Protein AF-A0A0L6VK44-F1 (afdb_monomer_lite)

Radius of gyration: 15.49 Å; chains: 1; bounding box: 35×37×43 Å

Secondary structure (DSSP, 8-state):
-PPP-------TT---TT-PPP-EE-GGGGGGS-HHHHTTEEEEEE---STTHHHHHHHHHHHS-GGGHHHHHHHHHS---TTS------EEEE-SS--EEE--TT--SSSS--EEEEEEGGGTEEEEEEES-TTSS----EES-HHHHHHHTS--SS--------

Structure (mmCIF, N/CA/C/O backbone):
data_AF-A0A0L6VK44-F1
#
_entry.id   AF-A0A0L6VK44-F1
#
loop_
_atom_site.group_PDB
_atom_site.id
_atom_site.type_symbol
_atom_site.label_atom_id
_atom_site.label_alt_id
_atom_site.label_comp_id
_atom_site.label_asym_id
_atom_site.label_entity_id
_atom_site.label_seq_id
_atom_site.pdbx_PDB_ins_code
_atom_site.Cartn_x
_atom_site.Cartn_y
_atom_site.Cartn_z
_atom_site.occupancy
_atom_site.B_iso_or_equiv
_atom_site.auth_seq_id
_atom_site.auth_comp_id
_atom_site.auth_asym_id
_atom_site.auth_atom_id
_atom_site.pdbx_PDB_model_num
ATOM 1 N N . SER A 1 1 ? 16.239 -2.059 -27.170 1.00 39.72 1 SER A N 1
ATOM 2 C CA . SER A 1 1 ? 15.469 -0.833 -26.887 1.00 39.72 1 SER A CA 1
ATOM 3 C C . SER A 1 1 ? 15.400 -0.624 -25.385 1.00 39.72 1 SER A C 1
ATOM 5 O O . SER A 1 1 ? 14.968 -1.537 -24.691 1.00 39.72 1 SER A O 1
ATOM 7 N N . GLN A 1 2 ? 15.901 0.500 -24.864 1.00 25.56 2 GLN A N 1
ATOM 8 C CA . GLN A 1 2 ? 15.775 0.838 -23.439 1.00 25.56 2 GLN A CA 1
ATOM 9 C C . GLN A 1 2 ? 14.295 1.071 -23.082 1.00 25.56 2 GLN A C 1
ATOM 11 O O . GLN A 1 2 ? 13.575 1.644 -23.901 1.00 25.56 2 GLN A O 1
ATOM 16 N N . PRO A 1 3 ? 13.820 0.646 -21.896 1.00 31.39 3 PRO A N 1
ATOM 17 C CA . PRO A 1 3 ? 12.485 1.006 -21.440 1.00 31.39 3 PRO A CA 1
ATOM 18 C C . PRO A 1 3 ? 12.415 2.520 -21.176 1.00 31.39 3 PRO A C 1
ATOM 20 O O . PRO A 1 3 ? 13.413 3.102 -20.736 1.00 31.39 3 PRO A O 1
ATOM 23 N N . PRO A 1 4 ? 11.263 3.167 -21.425 1.00 32.97 4 PRO A N 1
ATOM 24 C CA . PRO A 1 4 ? 11.105 4.590 -21.166 1.00 32.97 4 PRO A CA 1
ATOM 25 C C . PRO A 1 4 ? 11.340 4.877 -19.679 1.00 32.97 4 PRO A C 1
ATOM 27 O O . PRO A 1 4 ? 10.667 4.339 -18.799 1.00 32.97 4 PRO A O 1
ATOM 30 N N . GLN A 1 5 ? 12.334 5.719 -19.408 1.00 29.97 5 GLN A N 1
ATOM 31 C CA . GLN A 1 5 ? 12.590 6.300 -18.095 1.00 29.97 5 GLN A CA 1
ATOM 32 C C . GLN A 1 5 ? 11.438 7.261 -17.780 1.00 29.97 5 GLN A C 1
ATOM 34 O O . GLN A 1 5 ? 11.410 8.387 -18.275 1.00 29.97 5 GLN A O 1
ATOM 39 N N . TYR A 1 6 ? 10.464 6.816 -16.985 1.00 39.38 6 TYR A N 1
ATOM 40 C CA . TYR A 1 6 ? 9.438 7.708 -16.449 1.00 39.38 6 TYR A CA 1
ATOM 41 C C . TYR A 1 6 ? 10.095 8.649 -15.432 1.00 39.38 6 TYR A C 1
ATOM 43 O O . TYR A 1 6 ? 10.390 8.259 -14.302 1.00 39.38 6 TYR A O 1
ATOM 51 N N . LYS A 1 7 ? 10.362 9.890 -15.855 1.00 34.12 7 LYS A N 1
ATOM 52 C CA . LYS A 1 7 ? 10.725 10.982 -14.948 1.00 34.12 7 LYS A CA 1
ATOM 53 C C . LYS A 1 7 ? 9.545 11.220 -14.004 1.00 34.12 7 LYS A C 1
ATOM 55 O O . LYS A 1 7 ? 8.441 11.511 -14.455 1.00 34.12 7 LYS A O 1
ATOM 60 N N . MET A 1 8 ? 9.775 11.053 -12.703 1.00 33.66 8 MET A N 1
ATOM 61 C CA . MET A 1 8 ? 8.780 11.350 -11.674 1.00 33.66 8 MET A CA 1
ATOM 62 C C . MET A 1 8 ? 8.710 12.865 -11.471 1.00 33.66 8 MET A C 1
ATOM 64 O O . MET A 1 8 ? 9.440 13.407 -10.648 1.00 33.66 8 MET A O 1
ATOM 68 N N . ASN A 1 9 ? 7.827 13.534 -12.209 1.00 34.44 9 ASN A N 1
ATOM 69 C CA . ASN A 1 9 ? 7.357 14.863 -11.834 1.00 34.44 9 ASN A CA 1
ATOM 70 C C . ASN A 1 9 ? 6.089 14.671 -11.003 1.00 34.44 9 ASN A C 1
ATOM 72 O O . ASN A 1 9 ? 5.039 14.294 -11.524 1.00 34.44 9 ASN A O 1
ATOM 76 N N . ILE A 1 10 ? 6.205 14.871 -9.691 1.00 43.88 10 ILE A N 1
ATOM 77 C CA . ILE A 1 10 ? 5.055 14.976 -8.791 1.00 43.88 10 ILE A CA 1
ATOM 78 C C . ILE A 1 10 ? 4.572 16.427 -8.891 1.00 43.88 10 ILE A C 1
ATOM 80 O O . ILE A 1 10 ? 4.713 17.200 -7.952 1.00 43.88 10 ILE A O 1
ATOM 84 N N . ASP A 1 11 ? 4.056 16.800 -10.061 1.00 37.16 11 ASP A N 1
ATOM 85 C CA . ASP A 1 11 ? 3.322 18.048 -10.237 1.00 37.16 11 ASP A CA 1
ATOM 86 C C . ASP A 1 11 ? 1.830 17.715 -10.136 1.00 37.16 11 ASP A C 1
ATOM 88 O O . ASP A 1 11 ? 1.299 16.871 -10.868 1.00 37.16 11 ASP A O 1
ATOM 92 N N . ASP A 1 12 ? 1.169 18.352 -9.170 1.00 47.22 12 ASP A N 1
ATOM 93 C CA . ASP A 1 12 ? -0.132 17.974 -8.597 1.00 47.22 12 ASP A CA 1
ATOM 94 C C . ASP A 1 12 ? -1.342 18.118 -9.548 1.00 47.22 12 ASP A C 1
ATOM 96 O O . ASP A 1 12 ? -2.478 17.962 -9.117 1.00 47.22 12 ASP A O 1
ATOM 100 N N . ASN A 1 13 ? -1.130 18.366 -10.846 1.00 44.38 13 ASN A N 1
ATOM 101 C CA . ASN A 1 13 ? -2.198 18.630 -11.820 1.00 44.38 13 ASN A CA 1
ATOM 102 C C . ASN A 1 13 ? -2.051 17.898 -13.163 1.00 44.38 13 ASN A C 1
ATOM 104 O O . ASN A 1 13 ? -2.573 18.350 -14.183 1.00 44.38 13 ASN A O 1
ATOM 108 N N . THR A 1 14 ? -1.383 16.745 -13.201 1.00 38.41 14 THR A N 1
ATOM 109 C CA . THR A 1 14 ? -1.267 15.990 -14.458 1.00 38.41 14 THR A CA 1
ATOM 110 C C . THR A 1 14 ? -2.397 14.967 -14.582 1.00 38.41 14 THR A C 1
ATOM 112 O O . THR A 1 14 ? -2.314 13.855 -14.058 1.00 38.41 14 THR A O 1
ATOM 115 N N . VAL A 1 15 ? -3.469 15.337 -15.290 1.00 37.00 15 VAL A N 1
ATOM 116 C CA . VAL A 1 15 ? -4.427 14.369 -15.848 1.00 37.00 15 VAL A CA 1
ATOM 117 C C . VAL A 1 15 ? -3.617 13.402 -16.710 1.00 37.00 15 VAL A C 1
ATOM 119 O O . VAL A 1 15 ? -2.992 13.809 -17.688 1.00 37.00 15 VAL A O 1
ATOM 122 N N . SER A 1 16 ? -3.571 12.123 -16.325 1.00 42.12 16 SER A N 1
ATOM 123 C CA . SER A 1 16 ? -2.935 11.102 -17.161 1.00 42.12 16 SER A CA 1
ATOM 124 C C . SER A 1 16 ? -3.610 11.086 -18.536 1.00 42.12 16 SER A C 1
ATOM 126 O O . SER A 1 16 ? -4.830 11.257 -18.589 1.00 42.12 16 SER A O 1
ATOM 128 N N . PRO A 1 17 ? -2.879 10.819 -19.635 1.00 40.16 17 PRO A N 1
ATOM 129 C CA . PRO A 1 17 ? -3.404 10.856 -21.010 1.00 40.16 17 PRO A CA 1
ATOM 130 C C . PRO A 1 17 ? -4.595 9.914 -21.294 1.00 40.16 17 PRO A C 1
ATOM 132 O O . PRO A 1 17 ? -5.092 9.863 -22.411 1.00 40.16 17 PRO A O 1
ATOM 135 N N . GLN A 1 18 ? -5.068 9.180 -20.286 1.00 48.44 18 GLN A N 1
ATOM 136 C CA . GLN A 1 18 ? -6.193 8.251 -20.317 1.00 48.44 18 GLN A CA 1
ATOM 137 C C . GLN A 1 18 ? -7.452 8.783 -19.589 1.00 48.44 18 GLN A C 1
ATOM 139 O O . GLN A 1 18 ? -8.417 8.045 -19.433 1.00 48.44 18 GLN A O 1
ATOM 144 N N . GLY A 1 19 ? -7.475 10.042 -19.123 1.00 44.91 19 GLY A N 1
ATOM 145 C CA . GLY A 1 19 ? -8.673 10.651 -18.512 1.00 44.91 19 GLY A CA 1
ATOM 146 C C . GLY A 1 19 ? -9.091 10.037 -17.168 1.00 44.91 19 GLY A C 1
ATOM 147 O O . GLY A 1 19 ? -10.225 10.201 -16.728 1.00 44.91 19 GLY A O 1
ATOM 148 N N . HIS A 1 20 ? -8.193 9.306 -16.509 1.00 59.66 20 HIS A N 1
ATOM 149 C CA . HIS A 1 20 ? -8.485 8.629 -15.251 1.00 59.66 20 HIS A CA 1
ATOM 150 C C . HIS A 1 20 ? -8.129 9.507 -14.049 1.00 59.66 20 HIS A C 1
ATOM 152 O O . HIS A 1 20 ? -7.024 10.045 -13.959 1.00 59.66 20 HIS A O 1
ATOM 158 N N . HIS A 1 21 ? -9.075 9.639 -13.117 1.00 68.31 21 HIS A N 1
ATOM 159 C CA . HIS A 1 21 ? -8.885 10.399 -11.887 1.00 68.31 21 HIS A CA 1
ATOM 160 C C . HIS A 1 21 ? -7.877 9.707 -10.960 1.00 68.31 21 HIS A C 1
ATOM 162 O O . HIS A 1 21 ? -7.908 8.489 -10.780 1.00 68.31 21 HIS A O 1
ATOM 168 N N . LYS A 1 22 ? -6.993 10.507 -10.356 1.00 83.69 22 LYS A N 1
ATOM 169 C CA . LYS A 1 22 ? -6.103 10.092 -9.266 1.00 83.69 22 LYS A CA 1
ATOM 170 C C . LYS A 1 22 ? -6.946 9.506 -8.112 1.00 83.69 22 LYS A C 1
ATOM 172 O O . LYS A 1 22 ? -8.007 10.068 -7.824 1.00 83.69 22 LYS A O 1
ATOM 177 N N . PRO A 1 23 ? -6.492 8.425 -7.448 1.00 91.81 23 PRO A N 1
ATOM 178 C CA . PRO A 1 23 ? -7.067 7.940 -6.194 1.00 91.81 23 PRO A CA 1
ATOM 179 C C . PRO A 1 23 ? -7.320 9.075 -5.200 1.00 91.81 23 PRO A C 1
ATOM 181 O O . PRO A 1 23 ? -6.511 10.003 -5.088 1.00 91.81 23 PRO A O 1
ATOM 184 N N . LYS A 1 24 ? -8.444 9.005 -4.484 1.00 94.06 24 LYS A N 1
ATOM 185 C CA . LYS A 1 24 ? -8.819 10.035 -3.509 1.00 94.06 24 LYS A CA 1
ATOM 186 C C . LYS A 1 24 ? -7.957 9.907 -2.259 1.00 94.06 24 LYS A C 1
ATOM 188 O O . LYS A 1 24 ? -7.584 8.806 -1.862 1.00 94.06 24 LYS A O 1
ATOM 193 N N . GLU A 1 25 ? -7.655 11.033 -1.623 1.00 96.06 25 GLU A N 1
ATOM 194 C CA . GLU A 1 25 ? -7.045 11.006 -0.296 1.00 96.06 25 GLU A CA 1
ATOM 195 C C . GLU A 1 25 ? -8.076 10.541 0.743 1.00 96.06 25 GLU A C 1
ATOM 197 O O . GLU A 1 25 ? -9.233 10.961 0.718 1.00 96.06 25 GLU A O 1
ATOM 202 N N . ALA A 1 26 ? -7.651 9.678 1.664 1.00 95.19 26 ALA A N 1
ATOM 203 C CA . ALA A 1 26 ? -8.501 9.073 2.684 1.00 95.19 26 ALA A CA 1
ATOM 204 C C . ALA A 1 26 ? -7.885 9.220 4.088 1.00 95.19 26 ALA A C 1
ATOM 206 O O . ALA A 1 26 ? -7.508 8.232 4.719 1.00 95.19 26 ALA A O 1
ATOM 207 N N . PRO A 1 27 ? -7.774 10.455 4.613 1.00 96.38 27 PRO A N 1
ATOM 208 C CA . PRO A 1 27 ? -7.146 10.711 5.912 1.00 96.38 27 PRO A CA 1
ATOM 209 C C . PRO A 1 27 ? -7.876 10.041 7.085 1.00 96.38 27 PRO A C 1
ATOM 211 O O . PRO A 1 27 ? -7.252 9.730 8.095 1.00 96.38 27 PRO A O 1
ATOM 214 N N . HIS A 1 28 ? -9.178 9.763 6.950 1.00 95.12 28 HIS A N 1
ATOM 215 C CA . HIS A 1 28 ? -9.970 9.069 7.971 1.00 95.12 28 HIS A CA 1
ATOM 216 C C . HIS A 1 28 ? -9.452 7.648 8.272 1.00 95.12 28 HIS A C 1
ATOM 218 O O . HIS A 1 28 ? -9.601 7.166 9.395 1.00 95.12 28 HIS A O 1
ATOM 224 N N . LEU A 1 29 ? -8.764 7.016 7.312 1.00 95.00 29 LEU A N 1
ATOM 225 C CA . LEU A 1 29 ? -8.151 5.692 7.460 1.00 95.00 29 LEU A CA 1
ATOM 226 C C . LEU A 1 29 ? -6.904 5.686 8.351 1.00 95.00 29 LEU A C 1
ATOM 228 O O . LEU A 1 29 ? -6.419 4.615 8.707 1.00 95.00 29 LEU A O 1
ATOM 232 N N . LEU A 1 30 ? -6.364 6.852 8.726 1.00 95.00 30 LEU A N 1
ATOM 233 C CA . LEU A 1 30 ? -5.153 6.935 9.547 1.00 95.00 30 LEU A CA 1
ATOM 234 C C . LEU A 1 30 ? -5.324 6.193 10.876 1.00 95.00 30 LEU A C 1
ATOM 236 O O . LEU A 1 30 ? -4.442 5.438 11.274 1.00 95.00 30 LEU A O 1
ATOM 240 N N . SER A 1 31 ? -6.495 6.332 11.500 1.00 94.44 31 SER A N 1
ATOM 241 C CA . SER A 1 31 ? -6.849 5.650 12.752 1.00 94.44 31 SER A CA 1
ATOM 242 C C . SER A 1 31 ? -6.953 4.123 12.624 1.00 94.44 31 SER A C 1
ATOM 244 O O . SER A 1 31 ? -6.985 3.410 13.629 1.00 94.44 31 SER A O 1
ATOM 246 N N . GLU A 1 32 ? -6.999 3.592 11.399 1.00 93.50 32 GLU A N 1
ATOM 247 C CA . GLU A 1 32 ? -7.041 2.158 11.109 1.00 93.50 32 GLU A CA 1
ATOM 248 C C . GLU A 1 32 ? -5.655 1.542 10.898 1.00 93.50 32 GLU A C 1
ATOM 250 O O . GLU A 1 32 ? -5.532 0.317 10.845 1.00 93.50 32 GLU A O 1
ATOM 255 N N . LEU A 1 33 ? -4.604 2.362 10.852 1.00 92.31 33 LEU A N 1
ATOM 256 C CA . LEU A 1 33 ? -3.217 1.906 10.802 1.00 92.31 33 LEU A CA 1
ATOM 257 C C . LEU A 1 33 ? -2.689 1.558 12.208 1.00 92.31 33 LEU A C 1
ATOM 259 O O . LEU A 1 33 ? -3.252 2.026 13.201 1.00 92.31 33 LEU A O 1
ATOM 263 N N . PRO A 1 34 ? -1.608 0.759 12.318 1.00 90.50 34 PRO A N 1
ATOM 264 C CA . PRO A 1 34 ? -0.884 0.588 13.580 1.00 90.50 34 PRO A CA 1
ATOM 265 C C . PRO A 1 34 ? -0.456 1.938 14.166 1.00 90.50 34 PRO A C 1
ATOM 267 O O . PRO A 1 34 ? 0.020 2.798 13.420 1.00 90.50 34 PRO A O 1
ATOM 270 N N . ASP A 1 35 ? -0.611 2.120 15.476 1.00 90.44 35 ASP A N 1
ATOM 271 C CA . ASP A 1 35 ? -0.377 3.405 16.152 1.00 90.44 35 ASP A CA 1
ATOM 272 C C . ASP A 1 35 ? 1.059 3.908 15.948 1.00 90.44 35 ASP A C 1
ATOM 274 O O . ASP A 1 35 ? 1.289 5.098 15.722 1.00 90.44 35 ASP A O 1
ATOM 278 N N . GLU A 1 36 ? 2.029 2.993 15.908 1.00 87.00 36 GLU A N 1
ATOM 279 C CA . GLU A 1 36 ? 3.441 3.307 15.685 1.00 87.00 36 GLU A CA 1
ATOM 280 C C . GLU A 1 36 ? 3.701 3.877 14.287 1.00 87.00 36 GLU A C 1
ATOM 282 O O . GLU A 1 36 ? 4.671 4.605 14.087 1.00 87.00 36 GLU A O 1
ATOM 287 N N . LEU A 1 37 ? 2.847 3.559 13.309 1.00 89.75 37 LEU A N 1
ATOM 288 C CA . LEU A 1 37 ? 2.995 3.999 11.925 1.00 89.75 37 LEU A CA 1
ATOM 289 C C . LEU A 1 37 ? 2.375 5.377 11.678 1.00 89.75 37 LEU A C 1
ATOM 291 O O . LEU A 1 37 ? 2.866 6.113 10.821 1.00 89.75 37 LEU A O 1
ATOM 295 N N . GLN A 1 38 ? 1.312 5.734 12.404 1.00 92.12 38 GLN A N 1
ATOM 296 C CA . GLN A 1 38 ? 0.480 6.909 12.108 1.00 92.12 38 GLN A CA 1
ATOM 297 C C . GLN A 1 38 ? 1.300 8.207 12.026 1.00 92.12 38 GLN A C 1
ATOM 299 O O . GLN A 1 38 ? 1.093 9.025 11.130 1.00 92.12 38 GLN A O 1
ATOM 304 N N . ASN A 1 39 ? 2.315 8.358 12.882 1.00 91.25 39 ASN A N 1
ATOM 305 C CA . ASN A 1 39 ? 3.188 9.535 12.894 1.00 91.25 39 ASN A CA 1
ATOM 306 C C . ASN A 1 39 ? 4.087 9.670 11.654 1.00 91.25 39 ASN A C 1
ATOM 308 O O . ASN A 1 39 ? 4.540 10.779 11.351 1.00 91.25 39 ASN A O 1
ATOM 312 N N . PHE A 1 40 ? 4.319 8.581 10.920 1.00 91.69 40 PHE A N 1
ATOM 313 C CA . PHE A 1 40 ? 5.184 8.536 9.740 1.00 91.69 40 PHE A CA 1
ATOM 314 C C . PHE A 1 40 ? 4.423 8.678 8.418 1.00 91.69 40 PHE A C 1
ATOM 316 O O . PHE A 1 40 ? 5.051 8.875 7.376 1.00 91.69 40 PHE A O 1
ATOM 323 N N . VAL A 1 41 ? 3.091 8.606 8.435 1.00 93.06 41 VAL A N 1
ATOM 324 C CA . VAL A 1 41 ? 2.259 8.713 7.231 1.00 93.06 41 VAL A CA 1
ATOM 325 C C . VAL A 1 41 ? 1.989 10.181 6.909 1.00 93.06 41 VAL A C 1
ATOM 327 O O . VAL A 1 41 ? 1.573 10.959 7.763 1.00 93.06 41 VAL A O 1
ATOM 330 N N . GLU A 1 42 ? 2.258 10.568 5.666 1.00 94.81 42 GLU A N 1
ATOM 331 C CA . GLU A 1 42 ? 1.922 11.884 5.113 1.00 94.81 42 GLU A CA 1
ATOM 332 C C . GLU A 1 42 ? 0.521 11.863 4.497 1.00 94.81 42 GLU A C 1
ATOM 334 O O . GLU A 1 42 ? -0.292 12.735 4.786 1.00 94.81 42 GLU A O 1
ATOM 339 N N . LYS A 1 43 ? 0.242 10.866 3.646 1.00 96.19 43 LYS A N 1
ATOM 340 C CA . LYS A 1 43 ? -1.034 10.726 2.934 1.00 96.19 43 LYS A CA 1
ATOM 341 C C . LYS A 1 43 ? -1.432 9.263 2.788 1.00 96.19 43 LYS A C 1
ATOM 343 O O . LYS A 1 43 ? -0.575 8.391 2.638 1.00 96.19 43 LYS A O 1
ATOM 348 N N . ILE A 1 44 ? -2.738 9.024 2.761 1.00 96.56 44 ILE A N 1
ATOM 349 C CA . ILE A 1 44 ? -3.349 7.729 2.453 1.00 96.56 44 ILE A CA 1
ATOM 350 C C . ILE A 1 44 ? -4.193 7.919 1.203 1.00 96.56 44 ILE A C 1
ATOM 352 O O . ILE A 1 44 ? -4.978 8.864 1.139 1.00 96.56 44 ILE A O 1
ATOM 356 N N . TYR A 1 45 ? -4.027 7.036 0.226 1.00 96.75 45 TYR A N 1
ATOM 357 C CA . TYR A 1 45 ? -4.771 7.063 -1.024 1.00 96.75 45 TYR A CA 1
ATOM 358 C C . TYR A 1 45 ? -5.646 5.821 -1.150 1.00 96.75 45 TYR A C 1
ATOM 360 O O . TYR A 1 45 ? -5.143 4.692 -1.124 1.00 96.75 45 TYR A O 1
ATOM 368 N N . ASP A 1 46 ? -6.942 6.069 -1.299 1.00 94.31 46 ASP A N 1
ATOM 369 C CA . ASP A 1 46 ? -7.985 5.071 -1.497 1.00 94.31 46 ASP A CA 1
ATOM 370 C C . ASP A 1 46 ? -8.063 4.707 -2.981 1.00 94.31 46 ASP A C 1
ATOM 372 O O . ASP A 1 46 ? -8.505 5.500 -3.824 1.00 94.31 46 ASP A O 1
ATOM 376 N N . VAL A 1 47 ? -7.512 3.538 -3.306 1.00 93.62 47 VAL A N 1
ATOM 377 C CA . VAL A 1 47 ? -7.492 2.997 -4.668 1.00 93.62 47 VAL A CA 1
ATOM 378 C C . VAL A 1 47 ? -8.800 2.274 -4.950 1.00 93.62 47 VAL A C 1
ATOM 380 O O . VAL A 1 47 ? -9.592 1.999 -4.056 1.00 93.62 47 VAL A O 1
ATOM 383 N N . ARG A 1 48 ? -9.053 1.923 -6.209 1.00 92.94 48 ARG A N 1
ATOM 384 C CA . ARG A 1 48 ? -10.311 1.266 -6.566 1.00 92.94 48 ARG A CA 1
ATOM 385 C C . ARG A 1 48 ? -10.540 -0.023 -5.743 1.00 92.94 48 ARG A C 1
ATOM 387 O O . ARG A 1 48 ? -9.677 -0.909 -5.778 1.00 92.94 48 ARG A O 1
ATOM 394 N N . PRO A 1 49 ? -1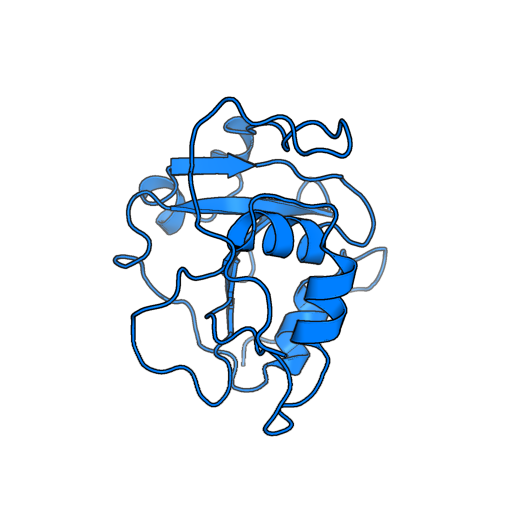1.693 -0.173 -5.057 1.00 88.62 49 PRO A N 1
ATOM 395 C CA . PRO A 1 49 ? -11.970 -1.297 -4.162 1.00 88.62 49 PRO A CA 1
ATOM 396 C C . PRO A 1 49 ? -12.456 -2.530 -4.929 1.00 88.62 49 PRO A C 1
ATOM 398 O O . PRO A 1 49 ? -13.599 -2.956 -4.815 1.00 88.62 49 PRO A O 1
ATOM 401 N N . ASP A 1 50 ? -11.575 -3.101 -5.749 1.00 86.94 50 ASP A N 1
ATOM 402 C CA . ASP A 1 50 ? -11.791 -4.390 -6.406 1.00 86.94 50 ASP A CA 1
ATOM 403 C C . ASP A 1 50 ? -10.832 -5.466 -5.867 1.00 86.94 50 ASP A C 1
ATOM 405 O O . ASP A 1 50 ? -9.935 -5.188 -5.068 1.00 86.94 50 ASP A O 1
ATOM 409 N N . GLY A 1 51 ? -10.980 -6.706 -6.345 1.00 86.44 51 GLY A N 1
ATOM 410 C CA . GLY A 1 51 ? -10.105 -7.836 -5.996 1.00 86.44 51 GLY A CA 1
ATOM 411 C C . GLY A 1 51 ? -8.618 -7.649 -6.349 1.00 86.44 51 GLY A C 1
ATOM 412 O O . GLY A 1 51 ? -7.811 -8.550 -6.124 1.00 86.44 51 GLY A O 1
ATOM 413 N N . HIS A 1 52 ? -8.234 -6.502 -6.918 1.00 91.00 52 HIS A N 1
ATOM 414 C CA . HIS A 1 52 ? -6.865 -6.155 -7.280 1.00 91.00 52 HIS A CA 1
ATOM 415 C C . HIS A 1 52 ? -6.307 -4.971 -6.482 1.00 91.00 52 HIS A C 1
ATOM 417 O O . HIS A 1 52 ? -5.202 -4.515 -6.796 1.00 91.00 52 HIS A O 1
ATOM 423 N N . CYS A 1 53 ? -7.020 -4.471 -5.468 1.00 91.94 53 CYS A N 1
ATOM 424 C CA . CYS A 1 53 ? -6.649 -3.250 -4.750 1.00 91.94 53 CYS A CA 1
ATOM 425 C C . CYS A 1 53 ? -5.221 -3.276 -4.174 1.00 91.94 53 CYS A C 1
ATOM 427 O O . CYS A 1 53 ? -4.535 -2.262 -4.239 1.00 91.94 53 CYS A O 1
ATOM 429 N N . GLY A 1 54 ? -4.685 -4.428 -3.749 1.00 91.44 54 GLY A N 1
ATOM 430 C CA . GLY A 1 54 ? -3.280 -4.518 -3.329 1.00 91.44 54 GLY A CA 1
ATOM 431 C C . GLY A 1 54 ? -2.287 -4.193 -4.454 1.00 91.44 54 GLY A C 1
ATOM 432 O O . GLY A 1 54 ? -1.347 -3.421 -4.260 1.00 91.44 54 GLY A O 1
ATOM 433 N N . PHE A 1 55 ? -2.510 -4.715 -5.665 1.00 91.38 55 PHE A N 1
ATOM 434 C CA . PHE A 1 55 ? -1.677 -4.394 -6.834 1.00 91.38 55 PHE A CA 1
ATOM 435 C C . PHE A 1 55 ? -1.891 -2.960 -7.321 1.00 91.38 55 PHE A C 1
ATOM 437 O O . PHE A 1 55 ? -0.940 -2.330 -7.783 1.00 91.38 55 PHE A O 1
ATOM 444 N N . ARG A 1 56 ? -3.112 -2.430 -7.194 1.00 93.69 56 ARG A N 1
ATOM 445 C CA . ARG A 1 56 ? -3.426 -1.026 -7.495 1.00 93.69 56 ARG A CA 1
ATOM 446 C C . ARG A 1 56 ? -2.699 -0.072 -6.564 1.00 93.69 56 ARG A C 1
ATOM 448 O O . ARG A 1 56 ? -2.075 0.867 -7.046 1.00 93.69 56 ARG A O 1
ATOM 455 N N . ALA A 1 57 ? -2.718 -0.353 -5.263 1.00 93.12 57 ALA A N 1
ATOM 456 C CA . ALA A 1 57 ? -1.992 0.411 -4.258 1.00 93.12 57 ALA A CA 1
ATOM 457 C C . ALA A 1 57 ? -0.491 0.414 -4.567 1.00 93.12 57 ALA A C 1
ATOM 459 O O . ALA A 1 57 ? 0.119 1.478 -4.640 1.00 93.12 57 ALA A O 1
ATOM 460 N N . ALA A 1 58 ? 0.088 -0.749 -4.882 1.00 90.44 58 ALA A N 1
ATOM 461 C CA . ALA A 1 58 ? 1.487 -0.828 -5.293 1.00 90.44 58 ALA A CA 1
ATOM 462 C C . ALA A 1 58 ? 1.787 -0.051 -6.591 1.00 90.44 58 ALA A C 1
ATOM 464 O O . ALA A 1 58 ? 2.816 0.620 -6.679 1.00 90.44 58 ALA A O 1
ATOM 465 N N . ALA A 1 59 ? 0.899 -0.111 -7.590 1.00 90.62 59 ALA A N 1
ATOM 466 C CA . ALA A 1 59 ? 1.040 0.625 -8.850 1.00 90.62 59 ALA A CA 1
ATOM 467 C C . ALA A 1 59 ? 0.979 2.131 -8.650 1.00 90.62 59 ALA A C 1
ATOM 469 O O . ALA A 1 59 ? 1.793 2.872 -9.209 1.00 90.62 59 ALA A O 1
ATOM 470 N N . PHE A 1 60 ? 0.093 2.575 -7.767 1.00 92.44 60 PHE A N 1
ATOM 471 C CA . PHE A 1 60 ? 0.031 3.963 -7.374 1.00 92.44 60 PHE A CA 1
ATOM 472 C C . PHE A 1 60 ? 1.291 4.407 -6.614 1.00 92.44 60 PHE A C 1
ATOM 474 O O . PHE A 1 60 ? 1.858 5.439 -6.964 1.00 92.44 60 PHE A O 1
ATOM 481 N N . CYS A 1 61 ? 1.810 3.611 -5.668 1.00 89.00 61 CYS A N 1
ATOM 482 C CA . CYS A 1 61 ? 3.068 3.928 -4.977 1.00 89.00 61 CYS A CA 1
ATOM 483 C C . CYS A 1 61 ? 4.259 4.084 -5.935 1.00 89.00 61 CYS A C 1
ATOM 485 O O . CYS A 1 61 ? 5.100 4.959 -5.738 1.00 89.00 61 CYS A O 1
ATOM 487 N N . LEU A 1 62 ? 4.378 3.205 -6.936 1.00 85.31 62 LEU A N 1
ATOM 488 C CA . LEU A 1 62 ? 5.540 3.201 -7.829 1.00 85.31 62 LEU A CA 1
ATOM 489 C C . LEU A 1 62 ? 5.450 4.245 -8.932 1.00 85.31 62 LEU A C 1
ATOM 491 O O . LEU A 1 62 ? 6.455 4.883 -9.247 1.00 85.31 62 LEU A O 1
ATOM 495 N N . TRP A 1 63 ? 4.280 4.368 -9.551 1.00 86.69 63 TRP A N 1
ATOM 496 C CA . TRP A 1 63 ? 4.122 5.082 -10.818 1.00 86.69 63 TRP A CA 1
ATOM 497 C C . TRP A 1 63 ? 3.041 6.160 -10.770 1.00 86.69 63 TRP A C 1
ATOM 499 O O . TRP A 1 63 ? 2.780 6.799 -11.784 1.00 86.69 63 TRP A O 1
ATOM 509 N N . GLY A 1 64 ? 2.392 6.367 -9.621 1.00 88.69 64 GLY A N 1
ATOM 510 C CA . GLY A 1 64 ? 1.284 7.313 -9.490 1.00 88.69 64 GLY A CA 1
ATOM 511 C C . GLY A 1 64 ? 0.034 6.902 -10.271 1.00 88.69 64 GLY A C 1
ATOM 512 O O . GLY A 1 64 ? -0.869 7.717 -10.436 1.00 88.69 64 GLY A O 1
ATOM 513 N N . GLN A 1 65 ? -0.035 5.657 -10.764 1.00 88.94 65 GLN A N 1
ATOM 514 C CA . GLN A 1 65 ? -1.126 5.178 -11.612 1.00 88.94 65 GLN A CA 1
ATOM 515 C C . GLN A 1 65 ? -1.611 3.795 -11.183 1.00 88.94 65 GLN A C 1
ATOM 517 O O . GLN A 1 65 ? -0.988 2.779 -11.485 1.00 88.94 65 GLN A O 1
ATOM 522 N N . GLU A 1 66 ? -2.777 3.735 -10.536 1.00 91.38 66 GLU A N 1
ATOM 523 C CA . GLU A 1 66 ? -3.374 2.459 -10.120 1.00 91.38 66 GLU A CA 1
ATOM 524 C C . GLU A 1 66 ? -3.766 1.545 -11.297 1.00 91.38 66 GLU A C 1
ATOM 526 O O . GLU A 1 66 ? -3.890 0.337 -11.116 1.00 91.38 66 GLU A O 1
ATOM 531 N N . GLN A 1 67 ? -3.931 2.079 -12.514 1.00 90.50 67 GLN A N 1
ATOM 532 C CA . GLN A 1 67 ? -4.326 1.272 -13.679 1.00 90.50 67 GLN A CA 1
ATOM 533 C C . GLN A 1 67 ? -3.216 0.366 -14.203 1.00 90.50 67 GLN A C 1
ATOM 535 O O . GLN A 1 67 ? -3.489 -0.642 -14.851 1.00 90.50 67 GLN A O 1
ATOM 540 N N . ALA A 1 68 ? -1.971 0.643 -13.828 1.00 89.81 68 ALA A N 1
ATOM 541 C CA . ALA A 1 68 ? -0.833 -0.193 -14.167 1.00 89.81 68 ALA A CA 1
ATOM 542 C C . ALA A 1 68 ? -0.701 -1.440 -13.258 1.00 89.81 68 ALA A C 1
ATOM 544 O O . ALA A 1 68 ? 0.319 -2.131 -13.281 1.00 89.81 68 ALA A O 1
ATOM 545 N N . TYR A 1 69 ? -1.727 -1.760 -12.456 1.00 89.31 69 TYR A N 1
ATOM 546 C CA . TYR A 1 69 ? -1.721 -2.879 -11.507 1.00 89.31 69 TYR A CA 1
ATOM 547 C C . TYR A 1 69 ? -1.429 -4.238 -12.152 1.00 89.31 69 TYR A C 1
ATOM 549 O O . TYR A 1 69 ? -0.774 -5.068 -11.528 1.00 89.31 69 TYR A O 1
ATOM 557 N N . MET A 1 70 ? -1.875 -4.474 -13.389 1.00 86.38 70 MET A N 1
ATOM 558 C CA . MET A 1 70 ? -1.599 -5.725 -14.109 1.00 86.38 70 MET A CA 1
ATOM 559 C C . MET A 1 70 ? -0.127 -5.829 -14.503 1.00 86.38 70 MET A C 1
ATOM 561 O O . MET A 1 70 ? 0.485 -6.878 -14.326 1.00 86.38 70 MET A O 1
ATOM 565 N N . GLU A 1 71 ? 0.464 -4.728 -14.966 1.00 87.00 71 GLU A N 1
ATOM 566 C CA . GLU A 1 71 ? 1.885 -4.680 -15.303 1.00 87.00 71 GLU A CA 1
ATOM 567 C C . GLU A 1 71 ? 2.750 -4.870 -14.051 1.00 87.00 71 GLU A C 1
ATOM 569 O O . GLU A 1 71 ? 3.724 -5.625 -14.074 1.00 87.00 71 GLU A O 1
ATOM 574 N N . ILE A 1 72 ? 2.368 -4.240 -12.934 1.00 83.75 72 ILE A N 1
ATOM 575 C CA . ILE A 1 72 ? 2.999 -4.482 -11.634 1.00 83.75 72 ILE A CA 1
ATOM 576 C C . ILE A 1 72 ? 2.863 -5.937 -11.238 1.00 83.75 72 ILE A C 1
ATOM 578 O O . ILE A 1 72 ? 3.865 -6.556 -10.902 1.00 83.75 72 ILE A O 1
ATOM 582 N N . ARG A 1 73 ? 1.653 -6.495 -11.287 1.00 85.38 73 ARG A N 1
ATOM 583 C CA . ARG A 1 73 ? 1.401 -7.893 -10.949 1.00 85.38 73 ARG A CA 1
ATOM 584 C C . ARG A 1 73 ? 2.363 -8.785 -11.728 1.00 85.38 73 ARG A C 1
ATOM 586 O O . ARG A 1 73 ? 3.143 -9.511 -11.121 1.00 85.38 73 ARG A O 1
ATOM 593 N N . ASP A 1 74 ? 2.414 -8.649 -13.044 1.00 83.38 74 ASP A N 1
ATOM 594 C CA . ASP A 1 74 ? 3.278 -9.473 -13.887 1.00 83.38 74 ASP A CA 1
ATOM 595 C C . ASP A 1 74 ? 4.772 -9.276 -13.575 1.00 83.38 74 ASP A C 1
ATOM 597 O O . ASP A 1 74 ? 5.520 -10.255 -13.522 1.00 83.38 74 ASP A O 1
ATOM 601 N N . LYS A 1 75 ? 5.216 -8.041 -13.306 1.00 78.25 75 LYS A N 1
ATOM 602 C CA . LYS A 1 75 ? 6.601 -7.747 -12.890 1.00 78.25 75 LYS A CA 1
ATOM 603 C C . LYS A 1 75 ? 6.947 -8.289 -11.504 1.00 78.25 75 LYS A C 1
ATOM 605 O O . LYS A 1 75 ? 8.101 -8.636 -11.273 1.00 78.25 75 LYS A O 1
ATOM 610 N N . LEU A 1 76 ? 5.981 -8.348 -10.589 1.00 75.94 76 LEU A N 1
ATOM 611 C CA . LEU A 1 76 ? 6.161 -8.894 -9.247 1.00 75.94 76 LEU A CA 1
ATOM 612 C C . LEU A 1 76 ? 6.174 -10.435 -9.256 1.00 75.94 76 LEU A C 1
ATOM 614 O O . LEU A 1 76 ? 6.934 -11.025 -8.487 1.00 75.94 76 LEU A O 1
ATOM 618 N N . TYR A 1 77 ? 5.346 -11.076 -10.097 1.00 73.62 77 TYR A N 1
ATOM 619 C CA . TYR A 1 77 ? 5.230 -12.542 -10.211 1.00 73.62 77 TYR A CA 1
ATOM 620 C C . TYR A 1 77 ? 6.347 -13.187 -11.034 1.00 73.62 77 TYR A C 1
ATOM 622 O O . TYR A 1 77 ? 6.712 -14.331 -10.755 1.00 73.62 77 TYR A O 1
ATOM 630 N N . LYS A 1 78 ? 6.878 -12.499 -12.053 1.00 67.31 78 LYS A N 1
ATOM 631 C CA . LYS A 1 78 ? 7.967 -13.045 -12.868 1.00 67.31 78 LYS A CA 1
ATOM 632 C C . LYS A 1 78 ? 9.230 -13.195 -12.023 1.00 67.31 78 LYS A C 1
ATOM 634 O O . LYS A 1 78 ? 9.707 -12.244 -11.407 1.00 67.31 78 LYS A O 1
ATOM 639 N N . GLU A 1 79 ? 9.771 -14.411 -12.007 1.00 52.78 79 GLU A N 1
ATOM 640 C CA . GLU A 1 79 ? 11.071 -14.682 -11.402 1.00 52.78 79 GLU A CA 1
ATOM 641 C C . GLU A 1 79 ? 12.173 -13.847 -12.070 1.00 52.78 79 GLU A C 1
ATOM 643 O O . GLU A 1 79 ? 12.066 -13.507 -13.255 1.00 52.78 79 GLU A O 1
ATOM 648 N N . PRO A 1 80 ? 13.239 -13.507 -11.325 1.00 51.69 80 PRO A N 1
ATOM 649 C CA . PRO A 1 80 ? 14.338 -12.696 -11.821 1.00 51.69 80 PRO A CA 1
ATOM 650 C C . PRO A 1 80 ? 15.106 -13.407 -12.946 1.00 51.69 80 PRO A C 1
ATOM 652 O O . PRO A 1 80 ? 16.168 -13.976 -12.727 1.00 51.69 80 PRO A O 1
ATOM 655 N N . THR A 1 81 ? 14.641 -13.295 -14.187 1.00 50.34 81 THR A N 1
ATOM 656 C CA . THR A 1 81 ? 15.497 -13.510 -15.362 1.00 50.34 81 THR A CA 1
ATOM 657 C C . THR A 1 81 ? 16.367 -12.264 -15.564 1.00 50.34 81 THR A C 1
ATOM 659 O O . THR A 1 81 ? 16.029 -11.174 -15.086 1.00 50.34 81 THR A O 1
ATOM 662 N N . MET A 1 82 ? 17.554 -12.405 -16.161 1.00 44.28 82 MET A N 1
ATOM 663 C CA . MET A 1 82 ? 18.566 -11.330 -16.196 1.00 44.28 82 MET A CA 1
ATOM 664 C C . MET A 1 82 ? 18.141 -10.072 -16.981 1.00 44.28 82 MET A C 1
ATOM 666 O O . MET A 1 82 ? 18.793 -9.048 -16.833 1.00 44.28 82 MET A O 1
ATOM 670 N N . ASN A 1 83 ? 17.028 -10.097 -17.728 1.00 47.34 83 ASN A N 1
ATOM 671 C CA . ASN A 1 83 ? 16.657 -9.028 -18.667 1.00 47.34 83 ASN A CA 1
ATOM 672 C C . ASN A 1 83 ? 15.237 -8.449 -18.491 1.00 47.34 83 ASN A C 1
ATOM 674 O O . ASN A 1 83 ? 14.808 -7.628 -19.300 1.00 47.34 83 ASN A O 1
ATO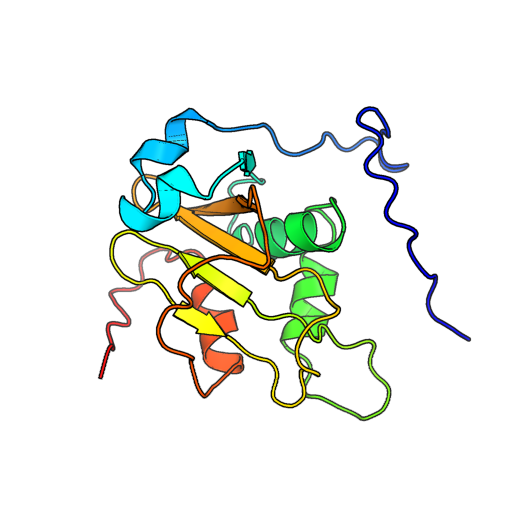M 678 N N . SER A 1 84 ? 14.479 -8.835 -17.459 1.00 51.56 84 SER A N 1
ATOM 679 C CA . SER A 1 84 ? 13.166 -8.227 -17.188 1.00 51.56 84 SER A CA 1
AT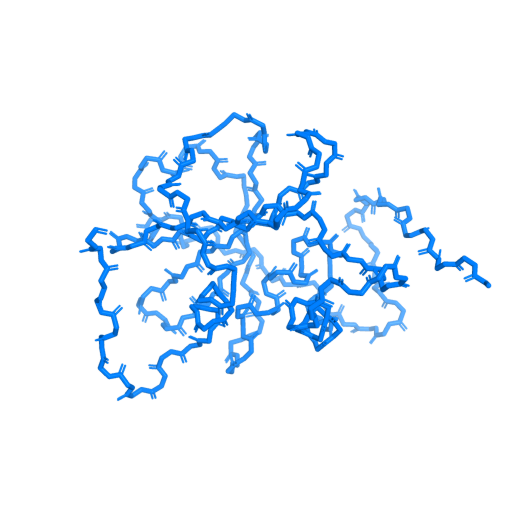OM 680 C C . SER A 1 84 ? 13.328 -6.973 -16.324 1.00 51.56 84 SER A C 1
ATOM 682 O O . SER A 1 84 ? 14.009 -7.043 -15.305 1.00 51.56 84 SER A O 1
ATOM 684 N N . GLY A 1 85 ? 12.687 -5.852 -16.667 1.00 51.22 85 GLY A N 1
ATOM 685 C CA . GLY A 1 85 ? 12.639 -4.637 -15.837 1.00 51.22 85 GLY A CA 1
ATOM 686 C C . GLY A 1 85 ? 12.029 -4.896 -14.452 1.00 51.22 85 GLY A C 1
ATOM 687 O O . GLY A 1 85 ? 10.820 -4.762 -14.265 1.00 51.22 85 GLY A O 1
ATOM 688 N N . ARG A 1 86 ? 12.878 -5.319 -13.509 1.00 61.31 86 ARG A N 1
ATOM 689 C CA . ARG A 1 86 ? 12.531 -5.787 -12.161 1.00 61.31 86 ARG A CA 1
ATOM 690 C C . ARG A 1 86 ? 12.053 -4.641 -11.278 1.00 61.31 86 ARG A C 1
ATOM 692 O O . ARG A 1 86 ? 12.605 -3.542 -11.296 1.00 61.31 86 ARG A O 1
ATOM 699 N N . ILE A 1 87 ? 11.094 -4.951 -10.411 1.00 60.84 87 ILE A N 1
ATOM 700 C CA . ILE A 1 87 ? 10.772 -4.119 -9.252 1.00 60.84 87 ILE A CA 1
ATOM 701 C C . ILE A 1 87 ? 11.789 -4.460 -8.153 1.00 60.84 87 ILE A C 1
ATOM 703 O O . ILE A 1 87 ? 11.590 -5.362 -7.346 1.00 60.84 87 ILE A O 1
ATOM 707 N N . PHE A 1 88 ? 12.919 -3.752 -8.145 1.00 67.19 88 PHE A N 1
ATOM 708 C CA . PHE A 1 88 ? 13.940 -3.826 -7.089 1.00 67.19 88 PHE A CA 1
ATOM 709 C C . PHE A 1 88 ? 13.595 -2.903 -5.916 1.00 67.19 88 PHE A C 1
ATOM 711 O O . PHE A 1 88 ? 14.389 -2.050 -5.514 1.00 67.19 88 PHE A O 1
ATOM 718 N N . ARG A 1 89 ? 12.359 -2.996 -5.427 1.00 75.88 89 ARG A N 1
ATOM 719 C CA . ARG A 1 89 ? 11.838 -2.114 -4.385 1.00 75.88 89 ARG A CA 1
ATOM 720 C C . ARG A 1 89 ? 11.339 -2.955 -3.225 1.00 75.88 89 ARG A C 1
ATOM 722 O O . ARG A 1 89 ? 10.680 -3.969 -3.444 1.00 75.88 89 ARG A O 1
ATOM 729 N N . ALA A 1 90 ? 11.675 -2.548 -2.007 1.00 79.81 90 ALA A N 1
ATOM 730 C CA . ALA A 1 90 ? 11.108 -3.165 -0.820 1.00 79.81 90 ALA A CA 1
ATOM 731 C C . ALA A 1 90 ? 9.600 -2.875 -0.768 1.00 79.81 90 ALA A C 1
ATOM 733 O O . ALA A 1 90 ? 9.174 -1.759 -1.073 1.00 79.81 90 ALA A O 1
ATOM 734 N N . LEU A 1 91 ? 8.810 -3.885 -0.412 1.00 84.31 91 LEU A N 1
ATOM 735 C CA . LEU A 1 91 ? 7.374 -3.773 -0.181 1.00 84.31 91 LEU A CA 1
ATOM 736 C C . LEU A 1 91 ? 7.113 -3.866 1.320 1.00 84.31 91 LEU A C 1
ATOM 738 O O . LEU A 1 91 ? 7.430 -4.874 1.947 1.00 84.31 91 LEU A O 1
ATOM 742 N N . PHE A 1 92 ? 6.514 -2.822 1.869 1.00 87.69 92 PHE A N 1
ATOM 743 C CA . PHE A 1 92 ? 6.060 -2.736 3.245 1.00 87.69 92 PHE A CA 1
ATOM 744 C C . PHE A 1 92 ? 4.544 -2.826 3.250 1.00 87.69 92 PHE A C 1
ATOM 746 O O . PHE A 1 92 ? 3.855 -1.964 2.701 1.00 87.69 92 PHE A O 1
ATOM 753 N N . LEU A 1 93 ? 4.044 -3.896 3.852 1.00 89.88 93 LEU A N 1
ATOM 754 C CA . LEU A 1 93 ? 2.632 -4.114 4.082 1.00 89.88 93 LEU A CA 1
ATOM 755 C C . LEU A 1 93 ? 2.345 -3.873 5.559 1.00 89.88 93 LEU A C 1
ATOM 757 O O . LEU A 1 93 ? 2.873 -4.589 6.406 1.00 89.88 93 LEU A O 1
ATOM 761 N N . PHE A 1 94 ? 1.486 -2.908 5.862 1.00 90.38 94 PHE A N 1
ATOM 762 C CA . PHE A 1 94 ? 1.046 -2.634 7.224 1.00 90.38 94 PHE A CA 1
ATOM 763 C C . PHE A 1 94 ? -0.386 -3.095 7.461 1.00 90.38 94 PHE A C 1
ATOM 765 O O . PHE A 1 94 ? -1.258 -2.970 6.602 1.00 90.38 94 PHE A O 1
ATOM 772 N N . SER A 1 95 ? -0.637 -3.603 8.658 1.00 88.44 95 SER A N 1
ATOM 773 C CA . SER A 1 95 ? -1.973 -3.901 9.168 1.00 88.44 95 SER A CA 1
ATOM 774 C C . SER A 1 95 ? -1.912 -3.914 10.685 1.00 88.44 95 SER A C 1
ATOM 776 O O . SER A 1 95 ? -0.910 -4.348 11.251 1.00 88.44 95 SER A O 1
ATOM 778 N N . LYS A 1 96 ? -3.003 -3.523 11.353 1.00 86.12 96 LYS A N 1
ATOM 779 C CA . LYS A 1 96 ? -3.132 -3.646 12.816 1.00 86.12 96 LYS A CA 1
ATOM 780 C C . LYS A 1 96 ? -2.880 -5.061 13.335 1.00 86.12 96 LYS A C 1
ATOM 782 O O . LYS A 1 96 ? -2.512 -5.228 14.488 1.00 86.12 96 LYS A O 1
ATOM 787 N N . GLN A 1 97 ? -3.109 -6.078 12.505 1.00 82.56 97 GLN A N 1
ATOM 788 C CA . GLN A 1 97 ? -2.955 -7.474 12.916 1.00 82.56 97 GLN A CA 1
ATOM 789 C C . GLN A 1 97 ? -1.620 -8.082 12.490 1.00 82.56 97 GLN A C 1
ATOM 791 O O . GLN A 1 97 ? -1.131 -8.996 13.146 1.00 82.56 97 GLN A O 1
ATOM 796 N N . ASN A 1 98 ? -1.069 -7.646 11.356 1.00 79.31 98 ASN A N 1
ATOM 797 C CA . ASN A 1 98 ? 0.118 -8.266 10.783 1.00 79.31 98 ASN A CA 1
ATOM 798 C C . ASN A 1 98 ? 0.803 -7.334 9.778 1.00 79.31 98 ASN A C 1
ATOM 800 O O . ASN A 1 98 ? 0.330 -7.167 8.653 1.00 79.31 98 ASN A O 1
ATOM 804 N N . SER A 1 99 ? 1.939 -6.775 10.176 1.00 83.31 99 SER A N 1
ATOM 805 C CA . SER A 1 99 ? 2.784 -5.963 9.306 1.00 83.31 99 SER A CA 1
ATOM 806 C C . SER A 1 99 ? 3.989 -6.774 8.834 1.00 83.31 99 SER A C 1
ATOM 808 O O . SER A 1 99 ? 4.648 -7.448 9.627 1.00 83.31 99 SER A O 1
ATOM 810 N N . GLN A 1 100 ? 4.292 -6.713 7.539 1.00 81.31 100 GLN A N 1
ATOM 811 C CA . GLN A 1 100 ? 5.326 -7.522 6.897 1.00 81.31 100 GLN A CA 1
ATOM 812 C C . GLN A 1 100 ? 6.172 -6.687 5.943 1.00 81.31 100 GLN A C 1
ATOM 814 O O . GLN A 1 100 ? 5.666 -5.816 5.235 1.00 81.31 100 GLN A O 1
ATOM 819 N N . THR A 1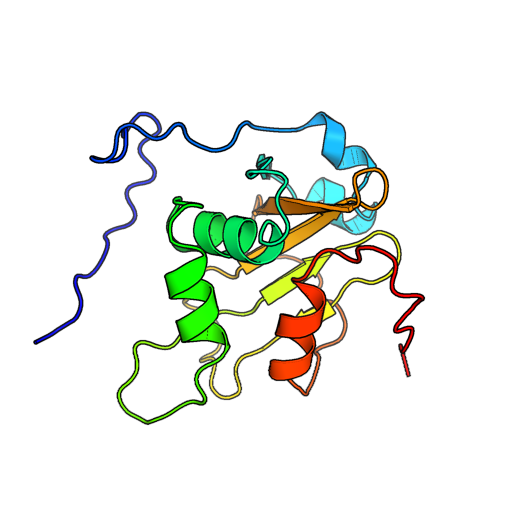 101 ? 7.462 -7.010 5.885 1.00 78.88 101 THR A N 1
ATOM 820 C CA . THR A 1 101 ? 8.383 -6.412 4.919 1.00 78.88 101 THR A CA 1
ATOM 821 C C . THR A 1 101 ? 8.865 -7.461 3.934 1.00 78.88 101 THR A C 1
ATOM 823 O O . THR A 1 101 ? 9.252 -8.561 4.317 1.00 78.88 101 THR A O 1
ATOM 826 N N . CYS A 1 102 ? 8.909 -7.108 2.660 1.00 77.44 102 CYS A N 1
ATOM 827 C CA . CYS A 1 102 ? 9.294 -7.989 1.578 1.00 77.44 102 CYS A CA 1
ATOM 828 C C . CYS A 1 102 ? 10.428 -7.365 0.778 1.00 77.44 102 CYS A C 1
ATOM 830 O O . CYS A 1 102 ? 10.264 -6.310 0.166 1.00 77.44 102 CYS A O 1
ATOM 832 N N . PHE A 1 103 ? 11.575 -8.038 0.764 1.00 70.75 103 PHE A N 1
ATOM 833 C CA . PHE A 1 103 ? 12.742 -7.609 0.005 1.00 70.75 103 PHE A CA 1
ATOM 834 C C . PHE A 1 103 ? 12.910 -8.496 -1.234 1.00 70.75 103 PHE A C 1
ATOM 836 O O . PHE A 1 103 ? 12.933 -9.725 -1.111 1.00 70.75 103 PHE A O 1
ATOM 843 N N . PRO A 1 104 ? 13.053 -7.913 -2.433 1.00 65.31 104 PRO A N 1
ATOM 844 C CA . PRO A 1 104 ? 13.595 -8.632 -3.575 1.00 65.31 104 PRO A CA 1
ATOM 845 C C . PRO A 1 104 ? 14.981 -9.192 -3.236 1.00 65.31 104 PRO A C 1
ATOM 847 O O . PRO A 1 104 ? 15.782 -8.533 -2.578 1.00 65.31 104 PRO A O 1
ATOM 850 N N . HIS A 1 105 ? 15.287 -10.383 -3.753 1.00 55.78 105 HIS A N 1
ATOM 851 C CA . HIS A 1 105 ? 16.531 -11.129 -3.502 1.00 55.78 105 HIS A CA 1
ATOM 852 C C . HIS A 1 105 ? 17.826 -10.355 -3.850 1.00 55.78 105 HIS A C 1
ATOM 854 O O . HIS A 1 105 ? 18.919 -10.781 -3.496 1.00 55.78 105 HIS A O 1
ATOM 860 N N . VAL A 1 106 ? 17.733 -9.237 -4.578 1.00 54.44 106 VAL A N 1
ATOM 861 C CA . VAL A 1 106 ? 18.892 -8.465 -5.056 1.00 54.44 106 VAL A CA 1
ATOM 862 C C . VAL A 1 106 ? 18.629 -6.953 -4.996 1.00 54.44 106 VAL A C 1
ATOM 864 O O . VAL A 1 106 ? 18.907 -6.223 -5.945 1.00 54.44 106 VAL A O 1
ATOM 867 N N . CYS A 1 107 ? 18.028 -6.462 -3.910 1.00 53.94 107 CYS A N 1
ATOM 868 C CA . CYS A 1 107 ? 17.925 -5.018 -3.698 1.00 53.94 107 CYS A CA 1
ATOM 869 C C . CYS A 1 107 ? 19.265 -4.442 -3.244 1.00 53.94 107 CYS A C 1
ATOM 871 O O . CYS A 1 107 ? 19.716 -4.718 -2.135 1.00 53.94 107 CYS A O 1
ATOM 873 N N . ALA A 1 108 ? 19.878 -3.610 -4.089 1.00 50.28 108 ALA A N 1
ATOM 874 C CA . ALA A 1 108 ? 20.941 -2.723 -3.638 1.00 50.28 108 ALA A CA 1
ATOM 875 C C . ALA A 1 108 ? 20.394 -1.775 -2.543 1.00 50.28 108 ALA A C 1
ATOM 877 O O . ALA A 1 108 ? 19.213 -1.417 -2.599 1.00 50.28 108 ALA A O 1
ATOM 878 N N . PRO A 1 109 ? 21.205 -1.369 -1.550 1.00 46.75 109 PRO A N 1
ATOM 879 C CA . PRO A 1 109 ? 20.688 -0.941 -0.255 1.00 46.75 109 PRO A CA 1
ATOM 880 C C . PRO A 1 109 ? 19.735 0.261 -0.198 1.00 46.75 109 PRO A C 1
ATOM 882 O O . PRO A 1 109 ? 18.968 0.292 0.757 1.00 46.75 109 PRO A O 1
ATOM 885 N N . ASN A 1 110 ? 19.740 1.268 -1.088 1.00 51.75 110 ASN A N 1
ATOM 886 C CA . ASN A 1 110 ? 19.040 2.511 -0.692 1.00 51.75 110 ASN A CA 1
ATOM 887 C C . ASN A 1 110 ? 18.654 3.572 -1.747 1.00 51.75 110 ASN A C 1
ATOM 889 O O . ASN A 1 110 ? 18.362 4.692 -1.339 1.00 51.75 110 ASN A O 1
ATOM 893 N N . SER A 1 111 ? 18.577 3.297 -3.053 1.00 56.00 111 SER A N 1
ATOM 894 C CA . SER A 1 111 ? 18.263 4.361 -4.041 1.00 56.00 111 SER A CA 1
ATOM 895 C C . SER A 1 111 ? 16.872 4.299 -4.694 1.00 56.00 111 SER A C 1
ATOM 897 O O . SER A 1 111 ? 16.553 5.137 -5.533 1.00 56.00 111 SER A O 1
ATOM 899 N N . ASN A 1 112 ? 16.010 3.352 -4.310 1.00 63.78 112 ASN A N 1
ATOM 900 C CA . ASN A 1 112 ? 14.684 3.161 -4.915 1.00 63.78 112 ASN A CA 1
ATOM 901 C C . ASN A 1 112 ? 13.548 3.447 -3.910 1.00 63.78 112 ASN A C 1
ATOM 903 O O . ASN A 1 112 ? 13.569 2.884 -2.820 1.00 63.78 112 ASN A O 1
ATOM 907 N N . ASN A 1 113 ? 12.517 4.233 -4.273 1.00 71.12 113 ASN A N 1
ATOM 908 C CA . ASN A 1 113 ? 11.396 4.526 -3.348 1.00 71.12 113 ASN A CA 1
ATOM 909 C C . ASN A 1 113 ? 10.595 3.258 -3.014 1.00 71.12 113 ASN A C 1
ATOM 911 O O . ASN A 1 113 ? 9.941 2.687 -3.887 1.00 71.12 113 ASN A O 1
ATOM 915 N N . SER A 1 114 ? 10.606 2.828 -1.761 1.00 82.12 114 SER A N 1
ATOM 916 C CA . SER A 1 114 ? 9.862 1.651 -1.308 1.00 82.12 114 SER A CA 1
ATOM 917 C C . SER A 1 114 ? 8.355 1.743 -1.583 1.00 82.12 114 SER A C 1
ATOM 919 O O . SER A 1 114 ? 7.782 2.826 -1.703 1.00 82.12 114 SER A O 1
ATOM 921 N N . ILE A 1 115 ? 7.712 0.582 -1.686 1.00 88.06 115 ILE A N 1
ATOM 922 C CA . ILE A 1 115 ? 6.263 0.448 -1.831 1.00 88.06 115 ILE A CA 1
ATOM 923 C C . ILE A 1 115 ? 5.678 0.346 -0.427 1.00 88.06 115 ILE A C 1
ATOM 925 O O . ILE A 1 115 ? 6.031 -0.577 0.302 1.00 88.06 115 ILE A O 1
ATOM 929 N N . PHE A 1 116 ? 4.788 1.261 -0.056 1.00 91.56 116 PHE A N 1
ATOM 930 C CA . PHE A 1 116 ? 4.135 1.262 1.251 1.00 91.56 116 PHE A CA 1
ATOM 931 C C . PHE A 1 116 ? 2.630 1.122 1.062 1.00 91.56 116 PHE A C 1
ATOM 933 O O . PHE A 1 116 ? 1.983 2.006 0.504 1.00 91.56 116 PHE A O 1
ATOM 940 N N . ILE A 1 117 ? 2.068 0.013 1.527 1.00 93.75 117 ILE A N 1
ATOM 941 C CA . ILE A 1 117 ? 0.632 -0.253 1.440 1.00 93.75 117 ILE A CA 1
ATOM 942 C C . ILE A 1 117 ? 0.086 -0.634 2.812 1.00 93.75 117 ILE A C 1
ATOM 944 O O . ILE A 1 117 ? 0.795 -1.209 3.641 1.00 93.75 117 ILE A O 1
ATOM 948 N N . ALA A 1 118 ? -1.185 -0.333 3.041 1.00 94.06 118 ALA A N 1
ATOM 949 C CA . ALA A 1 118 ? -1.906 -0.734 4.240 1.00 94.06 118 ALA A CA 1
ATOM 950 C C . ALA A 1 118 ? -3.092 -1.615 3.875 1.00 94.06 118 ALA A C 1
ATOM 952 O O . ALA A 1 118 ? -3.807 -1.311 2.925 1.00 94.06 118 ALA A O 1
ATOM 953 N N . TYR A 1 119 ? -3.319 -2.668 4.653 1.00 93.62 119 TYR A N 1
ATOM 954 C CA . TYR A 1 119 ? -4.567 -3.418 4.624 1.00 93.62 119 TYR A CA 1
ATOM 955 C C . TYR A 1 119 ? -5.515 -2.889 5.703 1.00 93.62 119 TYR A C 1
ATOM 957 O O . TYR A 1 119 ? -5.239 -2.998 6.903 1.00 93.62 119 TYR A O 1
ATOM 965 N N . ILE A 1 120 ? -6.639 -2.340 5.259 1.00 92.06 120 ILE A N 1
ATOM 966 C CA . ILE A 1 120 ? -7.712 -1.786 6.077 1.00 92.06 120 ILE A CA 1
ATOM 967 C C . ILE A 1 120 ? -8.741 -2.888 6.318 1.00 92.06 120 ILE A C 1
ATOM 969 O O . ILE A 1 120 ? -9.569 -3.204 5.463 1.00 92.06 120 ILE A O 1
ATOM 973 N N . LYS A 1 121 ? -8.670 -3.511 7.499 1.00 89.50 121 LYS A N 1
ATOM 974 C CA . LYS A 1 121 ? -9.477 -4.695 7.829 1.00 89.50 121 LYS A CA 1
ATOM 975 C C . LYS A 1 121 ? -10.980 -4.420 7.778 1.00 89.50 121 LYS A C 1
ATOM 977 O O . LYS A 1 121 ? -11.721 -5.291 7.335 1.00 89.50 121 LYS A O 1
ATOM 982 N N . SER A 1 122 ? -11.424 -3.250 8.240 1.00 89.56 122 SER A N 1
ATOM 983 C CA . SER A 1 122 ? -12.851 -2.898 8.279 1.00 89.56 122 SER A CA 1
ATOM 984 C C . SER A 1 122 ? -13.489 -2.858 6.885 1.00 89.56 122 SER A C 1
ATOM 986 O O . SER A 1 122 ? -14.696 -3.042 6.763 1.00 89.56 122 SER A O 1
ATOM 988 N N . GLN A 1 123 ? -12.669 -2.676 5.846 1.00 89.31 123 GLN A N 1
ATOM 989 C CA . GLN A 1 123 ? -13.091 -2.536 4.454 1.00 89.31 123 GLN A CA 1
ATOM 990 C C . GLN A 1 123 ? -12.671 -3.723 3.575 1.00 89.31 123 GLN A C 1
ATOM 992 O O . GLN A 1 123 ? -12.997 -3.735 2.393 1.00 89.31 123 GLN A O 1
ATOM 997 N N . ASP A 1 124 ? -11.925 -4.695 4.122 1.00 89.56 124 ASP A N 1
ATOM 998 C CA . ASP A 1 124 ? -11.214 -5.733 3.353 1.00 89.56 124 ASP A CA 1
ATOM 999 C C . ASP A 1 124 ? -10.483 -5.150 2.124 1.00 89.56 124 ASP A C 1
ATOM 1001 O O . ASP A 1 124 ? -10.535 -5.672 1.009 1.00 89.56 124 ASP A O 1
ATOM 1005 N N . HIS A 1 125 ? -9.818 -4.011 2.330 1.00 93.06 125 HIS A N 1
ATOM 1006 C CA . HIS A 1 125 ? -9.306 -3.166 1.256 1.00 93.06 125 HIS A CA 1
ATOM 1007 C C . HIS A 1 125 ? -7.834 -2.796 1.468 1.00 93.06 125 HIS A C 1
ATOM 1009 O O . HIS A 1 125 ? -7.358 -2.718 2.600 1.00 93.06 125 HIS A O 1
ATOM 1015 N N . PHE A 1 126 ? -7.101 -2.556 0.378 1.00 94.38 126 PHE A N 1
ATOM 1016 C CA . PHE A 1 126 ? -5.721 -2.073 0.430 1.00 94.38 126 PHE A CA 1
ATOM 1017 C C . PHE A 1 126 ? -5.633 -0.622 -0.009 1.00 94.38 126 PHE A C 1
ATOM 1019 O O . PHE A 1 126 ? -6.061 -0.303 -1.109 1.00 94.38 126 PHE A O 1
ATOM 1026 N N . SER A 1 127 ? -4.951 0.209 0.773 1.00 94.31 127 SER A N 1
ATOM 1027 C CA . SER A 1 127 ? -4.675 1.609 0.439 1.00 94.31 127 SER A CA 1
ATOM 1028 C C . SER A 1 127 ? -3.180 1.843 0.216 1.00 94.31 127 SER A C 1
ATOM 1030 O O . SER A 1 127 ? -2.327 1.156 0.787 1.00 94.31 127 SER A O 1
ATOM 1032 N N . SER A 1 128 ? -2.846 2.837 -0.608 1.00 95.50 128 SER A N 1
ATOM 1033 C CA . SER A 1 128 ? -1.461 3.277 -0.816 1.00 95.50 128 SER A CA 1
ATOM 1034 C C . SER A 1 128 ? -1.068 4.304 0.241 1.00 95.50 128 SER A C 1
ATOM 1036 O O . SER A 1 128 ? -1.809 5.255 0.488 1.00 95.50 128 SER A O 1
ATOM 1038 N N . LEU A 1 129 ? 0.134 4.176 0.801 1.00 94.50 129 LEU A N 1
ATOM 1039 C CA . LEU A 1 129 ? 0.680 5.115 1.776 1.00 94.50 129 LEU A CA 1
ATOM 1040 C C . LEU A 1 129 ? 1.781 5.972 1.150 1.00 94.50 129 LEU A C 1
ATOM 1042 O O . LEU A 1 129 ? 2.695 5.468 0.494 1.00 94.50 129 LEU A O 1
ATOM 1046 N N . LYS A 1 130 ? 1.730 7.276 1.411 1.00 93.12 130 LYS A N 1
ATOM 1047 C CA . LYS A 1 130 ? 2.864 8.183 1.233 1.00 93.12 130 LYS A CA 1
ATOM 1048 C C . LYS A 1 130 ? 3.463 8.455 2.606 1.00 93.12 130 LYS A C 1
ATOM 1050 O O . LYS A 1 130 ? 2.759 8.927 3.495 1.00 93.12 130 LYS A O 1
ATOM 1055 N N . MET A 1 131 ? 4.745 8.154 2.774 1.00 90.75 131 MET A N 1
ATOM 1056 C CA . MET A 1 131 ? 5.468 8.363 4.031 1.00 90.75 131 MET A CA 1
ATOM 1057 C C . MET A 1 131 ? 6.063 9.773 4.074 1.00 90.75 131 MET A C 1
ATOM 1059 O O . MET A 1 131 ? 6.605 10.221 3.066 1.00 90.75 131 MET A O 1
ATOM 1063 N N . LYS A 1 132 ? 6.042 10.431 5.242 1.00 90.69 132 LYS A N 1
ATOM 1064 C CA . LYS A 1 132 ? 6.697 11.738 5.461 1.00 90.69 132 LYS A CA 1
ATOM 1065 C C . LYS A 1 132 ? 8.195 11.667 5.169 1.00 90.69 132 LYS A C 1
ATOM 1067 O O . LYS A 1 132 ? 8.762 12.572 4.569 1.00 90.69 132 LYS A O 1
ATOM 1072 N N . ASN A 1 133 ? 8.829 10.575 5.599 1.00 85.62 133 ASN A N 1
ATOM 1073 C CA . ASN A 1 133 ? 10.207 10.248 5.262 1.00 85.62 133 ASN A CA 1
ATOM 1074 C C . ASN A 1 133 ? 10.314 8.747 4.931 1.00 85.62 133 ASN A C 1
ATOM 1076 O O . ASN A 1 133 ? 10.258 7.916 5.838 1.00 85.62 133 ASN A O 1
ATOM 1080 N N . PRO A 1 134 ? 10.491 8.373 3.653 1.00 78.62 134 PRO A N 1
ATOM 1081 C CA . PRO A 1 134 ? 10.552 6.976 3.232 1.00 78.62 134 PRO A CA 1
ATOM 1082 C C . PRO A 1 134 ? 11.873 6.277 3.591 1.00 78.62 134 PRO A C 1
ATOM 1084 O O . PRO A 1 134 ? 12.042 5.120 3.221 1.00 78.62 134 PRO A O 1
ATOM 1087 N N . HIS A 1 135 ? 12.809 6.944 4.275 1.00 74.31 135 HIS A N 1
ATOM 1088 C CA . HIS A 1 135 ? 14.079 6.369 4.737 1.00 74.31 135 HIS A CA 1
ATOM 1089 C C . HIS A 1 135 ? 14.140 6.167 6.257 1.00 74.31 135 HIS A C 1
ATOM 1091 O O . HIS A 1 135 ? 15.056 5.508 6.742 1.00 74.31 135 HIS A O 1
ATOM 1097 N N . ILE A 1 136 ? 13.187 6.725 7.012 1.00 72.12 136 ILE A N 1
ATOM 1098 C CA . ILE A 1 136 ? 13.173 6.682 8.478 1.00 72.12 136 ILE A CA 1
ATOM 1099 C C . ILE A 1 136 ? 11.857 6.062 8.933 1.00 72.12 136 ILE A C 1
ATOM 1101 O O . ILE A 1 136 ? 10.858 6.756 9.104 1.00 72.12 136 ILE A O 1
ATOM 1105 N N . PHE A 1 137 ? 11.854 4.745 9.109 1.00 68.75 137 PHE A N 1
ATOM 1106 C CA . PHE A 1 137 ? 10.742 4.009 9.703 1.00 68.75 137 PHE A CA 1
ATOM 1107 C C . PHE A 1 137 ? 11.230 2.630 10.174 1.00 68.75 137 PHE A C 1
ATOM 1109 O O . PHE A 1 137 ? 12.221 2.093 9.673 1.00 68.75 137 PHE A O 1
ATOM 1116 N N . THR A 1 138 ? 10.541 2.043 11.150 1.00 62.72 138 THR A N 1
ATOM 1117 C CA . THR A 1 138 ? 10.855 0.703 11.651 1.00 62.72 138 THR A CA 1
ATOM 1118 C C . THR A 1 138 ? 10.353 -0.353 10.664 1.00 62.72 138 THR A C 1
ATOM 1120 O O . THR A 1 138 ? 9.154 -0.534 10.443 1.00 62.72 138 THR A O 1
ATOM 1123 N N . ALA A 1 139 ? 11.283 -1.063 10.022 1.00 64.88 139 ALA A N 1
ATOM 1124 C CA . ALA A 1 139 ? 10.934 -2.191 9.168 1.00 64.88 139 ALA A CA 1
ATOM 1125 C C . ALA A 1 139 ? 10.445 -3.364 10.033 1.00 64.88 139 ALA A C 1
ATOM 1127 O O . ALA A 1 139 ? 11.156 -3.837 10.919 1.00 64.88 139 ALA A O 1
ATOM 1128 N N . HIS A 1 140 ? 9.237 -3.858 9.754 1.00 67.88 140 HIS A N 1
ATOM 1129 C CA . HIS A 1 140 ? 8.720 -5.078 10.377 1.00 67.88 140 HIS A CA 1
ATOM 1130 C C . HIS A 1 140 ? 9.448 -6.313 9.825 1.00 67.88 140 HIS A C 1
ATOM 1132 O O . HIS A 1 140 ? 10.134 -6.218 8.801 1.00 67.88 140 HIS A O 1
ATOM 1138 N N . ARG A 1 141 ? 9.307 -7.472 10.491 1.00 66.75 141 ARG A N 1
ATOM 1139 C CA . ARG A 1 141 ? 10.074 -8.699 10.195 1.00 66.75 141 ARG A CA 1
ATOM 1140 C C . ARG A 1 141 ? 10.143 -8.988 8.679 1.00 66.75 141 ARG A C 1
ATOM 1142 O O . ARG A 1 141 ? 9.097 -9.054 8.027 1.00 66.75 141 ARG A O 1
ATOM 1149 N N . PRO A 1 142 ? 11.347 -9.171 8.106 1.00 64.06 142 PRO A N 1
ATOM 1150 C CA . PRO A 1 142 ? 11.497 -9.470 6.691 1.00 64.06 142 PRO A CA 1
ATOM 1151 C C . PRO A 1 142 ? 10.979 -10.873 6.368 1.00 64.06 142 PRO A C 1
ATOM 1153 O O . PRO A 1 142 ? 11.436 -11.871 6.931 1.00 64.06 142 PRO A O 1
ATOM 1156 N N . LEU A 1 143 ? 10.080 -10.974 5.394 1.00 64.75 143 LEU A N 1
ATOM 1157 C CA . LEU A 1 143 ? 9.751 -12.241 4.766 1.00 64.75 143 LEU A CA 1
ATOM 1158 C C . LEU A 1 143 ? 10.904 -12.692 3.872 1.00 64.75 143 LEU A C 1
ATOM 1160 O O . LEU A 1 143 ? 11.239 -12.050 2.877 1.00 64.75 143 LEU A O 1
ATOM 1164 N N . LYS A 1 144 ? 11.438 -13.881 4.164 1.00 60.34 144 LYS A N 1
ATOM 1165 C CA . LYS A 1 144 ? 12.458 -14.538 3.329 1.00 60.34 144 LYS A CA 1
ATOM 1166 C C . LYS A 1 144 ? 11.918 -14.991 1.962 1.00 60.34 144 LYS A C 1
ATOM 1168 O O . LYS A 1 144 ? 12.699 -15.287 1.065 1.00 60.34 144 LYS A O 1
ATOM 1173 N N . LYS A 1 145 ? 10.590 -15.082 1.791 1.00 68.81 145 LYS A N 1
ATOM 1174 C CA . LYS A 1 145 ? 9.930 -15.617 0.583 1.00 68.81 145 LYS A CA 1
ATOM 1175 C C . LYS A 1 145 ? 9.051 -14.562 -0.098 1.00 68.81 145 LYS A C 1
ATOM 1177 O O . LYS A 1 145 ? 7.866 -14.458 0.205 1.00 68.81 145 LYS A O 1
ATOM 1182 N N . TRP A 1 146 ? 9.606 -13.860 -1.086 1.00 67.69 146 TRP A N 1
ATOM 1183 C CA . TRP A 1 146 ? 8.917 -12.825 -1.877 1.00 67.69 146 TRP A CA 1
ATOM 1184 C C . TRP A 1 146 ? 7.567 -13.265 -2.467 1.00 67.69 146 TRP A C 1
ATOM 1186 O O . TRP A 1 146 ? 6.586 -12.535 -2.381 1.00 67.69 146 TRP A O 1
ATOM 1196 N N . LYS A 1 147 ? 7.472 -14.490 -3.005 1.00 70.19 147 LYS A N 1
ATOM 1197 C CA . LYS A 1 147 ? 6.211 -15.015 -3.565 1.00 70.19 147 LYS A CA 1
ATOM 1198 C C . LYS A 1 147 ? 5.070 -15.036 -2.538 1.00 70.19 147 LYS A C 1
ATOM 1200 O O . LYS A 1 147 ? 3.918 -14.848 -2.912 1.00 70.19 147 LYS A O 1
ATOM 1205 N N . ARG A 1 148 ? 5.383 -15.212 -1.247 1.00 72.50 148 ARG A N 1
ATOM 1206 C CA . ARG A 1 148 ? 4.386 -15.189 -0.164 1.00 72.50 148 ARG A CA 1
ATOM 1207 C C . ARG A 1 148 ? 3.808 -13.786 0.032 1.00 72.50 148 ARG A C 1
ATOM 1209 O O . ARG A 1 148 ? 2.626 -13.666 0.315 1.00 72.50 148 ARG A O 1
ATOM 1216 N N . CYS A 1 149 ? 4.591 -12.742 -0.226 1.00 70.81 149 CYS A N 1
ATOM 1217 C CA . CYS A 1 149 ? 4.128 -11.356 -0.185 1.00 70.81 149 CYS A CA 1
ATOM 1218 C C . CYS A 1 149 ? 3.0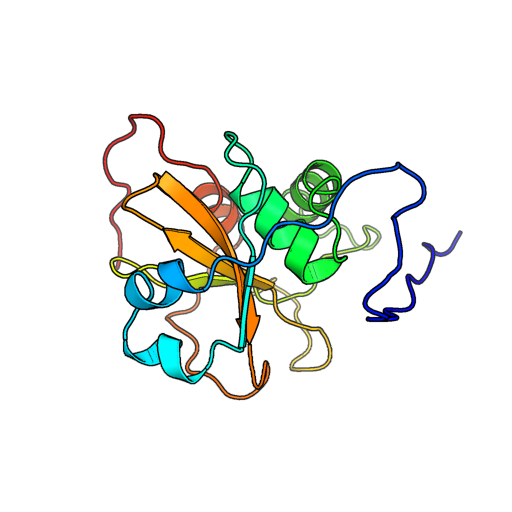46 -11.066 -1.226 1.00 70.81 149 CYS A C 1
ATOM 1220 O O . CYS A 1 149 ? 2.098 -10.343 -0.948 1.00 70.81 149 CYS A O 1
ATOM 1222 N N . LEU A 1 150 ? 3.148 -11.674 -2.410 1.00 73.50 150 LEU A N 1
ATOM 1223 C CA . LEU A 1 150 ? 2.167 -11.484 -3.483 1.00 73.50 150 LEU A CA 1
ATOM 1224 C C . LEU A 1 150 ? 0.811 -12.109 -3.163 1.00 73.50 150 LEU A C 1
ATOM 1226 O O . LEU A 1 150 ? -0.209 -11.636 -3.660 1.00 73.50 150 LEU A O 1
ATOM 1230 N N . LEU A 1 151 ? 0.801 -13.159 -2.338 1.00 77.19 151 LEU A N 1
ATOM 1231 C CA . LEU A 1 151 ? -0.433 -13.744 -1.818 1.00 77.19 151 LEU A CA 1
ATOM 1232 C C . LEU A 1 151 ? -1.112 -12.794 -0.828 1.00 77.19 151 LEU A C 1
ATOM 1234 O O . LEU A 1 151 ? -2.332 -12.697 -0.828 1.00 77.19 151 LEU A O 1
ATOM 1238 N N . LEU A 1 152 ? -0.329 -12.046 -0.046 1.00 75.75 152 LEU A N 1
ATOM 1239 C CA . LEU A 1 152 ? -0.853 -11.082 0.923 1.00 75.75 152 LEU A CA 1
ATOM 1240 C C . LEU A 1 152 ? -1.465 -9.843 0.272 1.00 75.75 152 LEU A C 1
ATOM 1242 O O . LEU A 1 152 ? -2.208 -9.147 0.938 1.00 75.75 152 LEU A O 1
ATOM 1246 N N . MET A 1 153 ? -1.169 -9.555 -0.997 1.00 79.25 153 MET A N 1
ATOM 1247 C CA . MET A 1 153 ? -1.742 -8.414 -1.725 1.00 79.25 153 MET A CA 1
ATOM 1248 C C . MET A 1 153 ? -3.116 -8.713 -2.346 1.00 79.25 153 MET A C 1
ATOM 1250 O O . MET A 1 153 ? -3.656 -7.885 -3.080 1.00 79.25 153 MET A O 1
ATOM 1254 N N . ARG A 1 154 ? -3.668 -9.908 -2.112 1.00 76.12 154 ARG A N 1
ATOM 1255 C CA . ARG A 1 154 ? -5.011 -10.281 -2.560 1.00 76.12 154 ARG A CA 1
ATOM 1256 C C . ARG A 1 154 ? -6.008 -10.045 -1.418 1.00 76.12 154 ARG A C 1
ATOM 1258 O O . ARG A 1 154 ? -5.743 -10.511 -0.310 1.00 76.12 154 ARG A O 1
ATOM 1265 N N . PRO A 1 155 ? -7.136 -9.357 -1.664 1.00 59.47 155 PRO A N 1
ATOM 1266 C CA . PRO A 1 155 ? -8.240 -9.284 -0.708 1.00 59.47 155 PRO A CA 1
ATOM 1267 C C . PRO A 1 155 ? -8.724 -10.680 -0.330 1.00 59.47 155 PRO A C 1
ATOM 1269 O O . PRO A 1 155 ? -8.735 -11.587 -1.170 1.00 59.47 155 PRO A O 1
ATOM 1272 N N . ARG A 1 156 ? -9.107 -10.865 0.933 1.00 63.66 156 ARG A N 1
ATOM 1273 C CA . ARG A 1 156 ? -9.518 -12.172 1.451 1.00 63.66 156 ARG A CA 1
ATOM 1274 C C . ARG A 1 156 ? -11.030 -12.296 1.340 1.00 63.66 156 ARG A C 1
ATOM 1276 O O . ARG A 1 156 ? -11.738 -12.278 2.342 1.00 63.66 156 ARG A O 1
ATOM 1283 N N . HIS A 1 157 ? -11.529 -12.501 0.125 1.00 49.47 157 HIS A N 1
ATOM 1284 C CA . HIS A 1 157 ? -12.920 -12.913 -0.044 1.00 49.47 157 HIS A CA 1
ATOM 1285 C C . HIS A 1 157 ? -13.111 -14.335 0.509 1.00 49.47 157 HIS A C 1
ATOM 1287 O O . HIS A 1 157 ? -12.833 -15.319 -0.166 1.00 49.47 157 HIS A O 1
ATOM 1293 N N . GLY A 1 158 ? -13.574 -14.440 1.756 1.00 45.47 158 GLY A N 1
ATOM 1294 C CA . GLY A 1 158 ? -14.111 -15.676 2.338 1.00 45.47 158 GLY A CA 1
ATOM 1295 C C . GLY A 1 158 ? -13.109 -16.764 2.750 1.00 45.47 158 GLY A C 1
ATOM 1296 O O . GLY A 1 158 ? -13.536 -17.762 3.328 1.00 45.47 158 GLY A O 1
ATOM 1297 N N . GLU A 1 159 ? -11.802 -16.604 2.528 1.00 39.91 159 GLU A N 1
ATOM 1298 C CA . GLU A 1 159 ? -10.799 -17.582 2.974 1.00 39.91 159 GLU A CA 1
ATOM 1299 C C . GLU A 1 159 ? -10.255 -17.249 4.373 1.00 39.91 159 GLU A C 1
ATOM 1301 O O . GLU A 1 159 ? -9.683 -16.183 4.626 1.00 39.91 159 GLU A O 1
ATOM 1306 N N . LYS A 1 160 ? -10.473 -18.192 5.298 1.00 35.53 160 LYS A N 1
ATOM 1307 C CA . LYS A 1 160 ? -10.024 -18.147 6.692 1.00 35.53 160 LYS A CA 1
ATOM 1308 C C . LYS A 1 160 ? -8.497 -18.055 6.768 1.00 35.53 160 LYS A C 1
ATOM 1310 O O . LYS A 1 160 ? -7.789 -18.771 6.071 1.00 35.53 160 LYS A O 1
ATOM 1315 N N . GLU A 1 161 ? -8.042 -17.158 7.641 1.00 39.03 161 GLU A N 1
ATOM 1316 C CA . GLU A 1 161 ? -6.696 -17.013 8.204 1.00 39.03 161 GLU A CA 1
ATOM 1317 C C . GLU A 1 161 ? -5.596 -17.930 7.649 1.00 39.03 161 GLU A C 1
ATOM 1319 O O . GLU A 1 161 ? -5.392 -19.044 8.123 1.00 39.03 161 GLU A O 1
ATOM 1324 N N . VAL A 1 162 ? -4.729 -17.377 6.798 1.00 36.53 162 VAL A N 1
ATOM 1325 C CA . VAL A 1 162 ? -3.309 -17.740 6.879 1.00 36.53 162 VAL A CA 1
ATOM 1326 C C . VAL A 1 162 ? -2.694 -16.869 7.973 1.00 36.53 162 VAL A C 1
ATOM 1328 O O . VAL A 1 162 ? -2.037 -15.860 7.707 1.00 36.53 162 VAL A O 1
ATOM 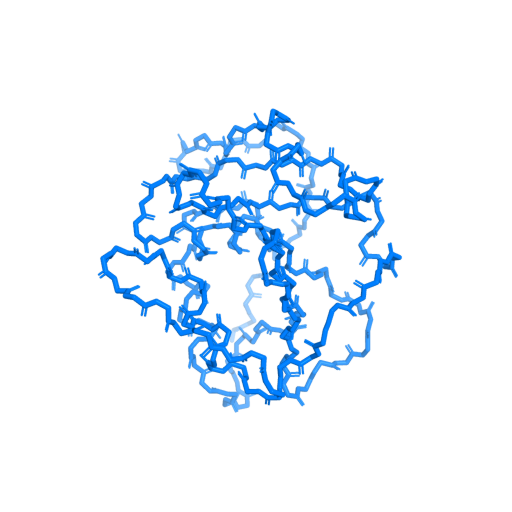1331 N N . MET A 1 163 ? -2.951 -17.245 9.229 1.00 36.12 163 MET A N 1
ATOM 1332 C CA . MET A 1 163 ? -1.971 -16.999 10.282 1.00 36.12 163 MET A CA 1
ATOM 1333 C C . MET A 1 163 ? -0.671 -17.675 9.853 1.00 36.12 163 MET A C 1
ATOM 1335 O O . MET A 1 163 ? -0.701 -18.778 9.318 1.00 36.12 163 MET A O 1
ATOM 1339 N N . MET A 1 164 ? 0.455 -16.998 10.051 1.00 32.47 164 MET A N 1
ATOM 1340 C CA . MET A 1 164 ? 1.681 -17.611 10.570 1.00 32.47 164 MET A CA 1
ATOM 1341 C C . MET A 1 164 ? 2.743 -16.522 10.662 1.00 32.47 164 MET A C 1
ATOM 1343 O O . MET A 1 164 ? 3.504 -16.271 9.725 1.00 32.47 164 MET A O 1
ATOM 1347 N N . CYS A 1 165 ? 2.740 -15.858 11.815 1.00 27.42 165 CYS A N 1
ATOM 1348 C CA . CYS A 1 165 ? 3.992 -15.577 12.490 1.00 27.42 165 CYS A CA 1
ATOM 1349 C C . CYS A 1 165 ? 4.441 -16.899 13.118 1.00 27.42 165 CYS A C 1
ATOM 1351 O O . CYS A 1 165 ? 3.760 -17.391 14.011 1.00 27.42 165 CYS A O 1
ATOM 1353 N N . GLU A 1 166 ? 5.556 -17.443 12.647 1.00 28.03 166 GLU A N 1
ATOM 1354 C CA . GLU A 1 166 ? 6.505 -18.175 13.492 1.00 28.03 166 GLU A CA 1
ATOM 1355 C C . GLU A 1 166 ? 7.882 -17.549 13.245 1.00 28.03 166 GLU A C 1
ATOM 1357 O O . GLU A 1 166 ? 8.292 -17.461 12.061 1.00 28.03 166 GLU A O 1
#

Foldseek 3Di:
DDDDDPDDDVPPDDCDPVNDDQFDWDLVCLVQFDPQCSVFFPTKGAFPFDQQQLLLLQCCQAPVGSVCSVVSLCLLPDDDDPPDPHPQAKEWETGPVDTEIEGDPDRDDDDGQHWYWYQRPVSLGIIHTDTPDSVDDDHDDYDPDSVVVSVVSGRDPPDDDPDDDD

Sequence (166 aa):
SQPPQYKMNIDDNTVSPQGHHKPKEAPHLLSELPDELQNFVEKIYDVRPDGHCGFRAAAFCLWGQEQAYMEIRDKLYKEPTMNSGRIFRALFLFSKQNSQTCFPHVCAPNSNNSIFIAYIKSQDHFSSLKMKNPHIFTAHRPLKKWKRCLLLMRPRHGEKEVMMCE

pLDDT: mean 72.98, std 20.86, range [25.56, 96.75]

Organism: NCBI:txid27349